Protein AF-A0A6G0YCU1-F1 (afdb_monomer_lite)

Secondary structure (DSSP, 8-state):
-HHHHHHHHHHHHHHHHHH-TTS-HHHHHHHIIIIIHHHHHHHHTTT---HHHHHHHHHHHHHHHHHHTT--STT---HHHHHTT-

Organism: Aphis craccivora (NCBI:txid307492)

Radius of gyration: 14.31 Å; chains: 1; bounding box: 30×21×44 Å

Structure (mmCIF, N/CA/C/O backbone):
data_AF-A0A6G0YCU1-F1
#
_entry.id   AF-A0A6G0YCU1-F1
#
loop_
_atom_site.group_PDB
_atom_site.id
_atom_site.type_symbol
_atom_site.label_atom_id
_atom_site.label_alt_id
_atom_site.label_comp_id
_atom_site.label_asym_id
_atom_site.label_entity_id
_atom_site.label_seq_id
_atom_site.pdbx_PDB_ins_code
_atom_site.Cartn_x
_atom_site.Cartn_y
_atom_site.Cartn_z
_atom_site.occupancy
_atom_site.B_iso_or_equiv
_atom_site.auth_seq_id
_atom_site.auth_comp_id
_atom_site.auth_asym_id
_atom_site.auth_atom_id
_atom_site.pdbx_PDB_model_num
ATOM 1 N N . MET A 1 1 ? -6.931 -7.645 -30.049 1.00 58.34 1 MET A N 1
ATOM 2 C CA . MET A 1 1 ? -7.693 -6.910 -29.006 1.00 58.34 1 MET A CA 1
ATOM 3 C C . MET A 1 1 ? -8.216 -7.765 -27.833 1.00 58.34 1 MET A C 1
ATOM 5 O O . MET A 1 1 ? -8.668 -7.188 -26.852 1.00 58.34 1 MET A O 1
ATOM 9 N N . HIS A 1 2 ? -8.106 -9.103 -27.850 1.00 69.44 2 HIS A N 1
ATOM 10 C CA . HIS A 1 2 ? -8.602 -9.963 -26.755 1.00 69.44 2 HIS A CA 1
ATOM 11 C C . HIS A 1 2 ? -7.740 -9.884 -25.472 1.00 69.44 2 HIS A C 1
ATOM 13 O O . HIS A 1 2 ? -8.264 -9.750 -24.370 1.00 69.44 2 HIS A O 1
ATOM 19 N N . ARG A 1 3 ? -6.403 -9.865 -25.614 1.00 68.69 3 ARG A N 1
ATOM 20 C CA . ARG A 1 3 ? -5.455 -9.853 -24.477 1.00 68.69 3 ARG A CA 1
ATOM 21 C C . ARG A 1 3 ? -5.564 -8.605 -23.597 1.00 68.69 3 ARG A C 1
ATOM 23 O O . ARG A 1 3 ? -5.476 -8.716 -22.380 1.00 68.69 3 ARG A O 1
ATOM 30 N N . ILE A 1 4 ? -5.789 -7.438 -24.203 1.00 71.75 4 ILE A N 1
ATOM 31 C CA . ILE A 1 4 ? -5.919 -6.164 -23.480 1.00 71.75 4 ILE A CA 1
ATOM 32 C C . ILE A 1 4 ? -7.192 -6.181 -22.625 1.00 71.75 4 ILE A C 1
ATOM 34 O O . ILE A 1 4 ? -7.121 -5.914 -21.430 1.00 71.75 4 ILE A O 1
ATOM 38 N N . LYS A 1 5 ? -8.333 -6.598 -23.194 1.00 75.12 5 LYS A N 1
ATOM 39 C CA . LYS A 1 5 ? -9.594 -6.768 -22.452 1.00 75.12 5 LYS A CA 1
ATOM 40 C C . LYS A 1 5 ? -9.457 -7.756 -21.293 1.00 75.12 5 LYS A C 1
ATOM 42 O O . LYS A 1 5 ? -9.859 -7.430 -20.182 1.00 75.12 5 LYS A O 1
ATOM 47 N N . CYS A 1 6 ? -8.844 -8.920 -21.515 1.00 78.56 6 CYS A N 1
ATOM 48 C CA . CYS A 1 6 ? -8.617 -9.893 -20.443 1.00 78.56 6 CYS A CA 1
ATOM 49 C C . CYS A 1 6 ? -7.738 -9.326 -19.319 1.00 78.56 6 CYS A C 1
ATOM 51 O O . CYS A 1 6 ? -8.035 -9.546 -18.147 1.00 78.56 6 CYS A O 1
ATOM 53 N N . ARG A 1 7 ? -6.686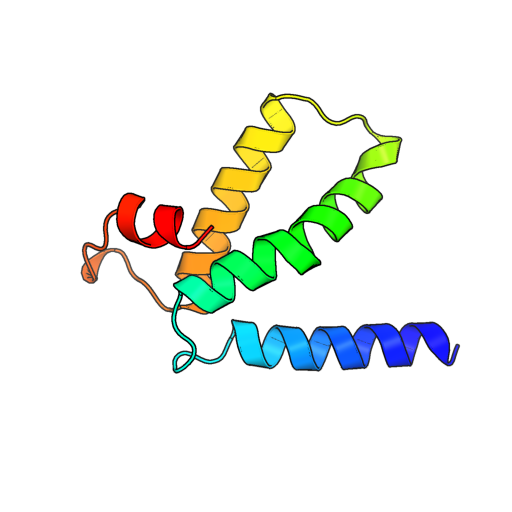 -8.564 -19.655 1.00 75.12 7 ARG A N 1
ATOM 54 C CA . ARG A 1 7 ? -5.821 -7.910 -18.661 1.00 75.12 7 ARG A CA 1
ATOM 55 C C . ARG A 1 7 ? -6.599 -6.884 -17.833 1.00 75.12 7 ARG A C 1
ATOM 57 O O . ARG A 1 7 ? -6.479 -6.881 -16.613 1.00 75.12 7 ARG A O 1
ATOM 64 N N . TRP A 1 8 ? -7.443 -6.080 -18.480 1.00 78.06 8 TRP A N 1
ATOM 65 C CA . TRP A 1 8 ? -8.321 -5.120 -17.806 1.00 78.06 8 TRP A CA 1
ATOM 66 C C . TRP A 1 8 ? -9.378 -5.783 -16.922 1.00 78.06 8 TRP A C 1
ATOM 68 O O . TRP A 1 8 ? -9.636 -5.282 -15.834 1.00 78.06 8 TRP A O 1
ATOM 78 N N . MET A 1 9 ? -9.964 -6.910 -17.335 1.00 82.38 9 MET A N 1
ATOM 79 C CA . MET A 1 9 ? -10.919 -7.636 -16.488 1.00 82.38 9 MET A CA 1
ATOM 80 C C . MET A 1 9 ? -10.244 -8.212 -15.242 1.00 82.38 9 MET A C 1
ATOM 82 O O . MET A 1 9 ? -10.740 -7.993 -14.143 1.00 82.38 9 MET A O 1
ATOM 86 N N . LYS A 1 10 ? -9.063 -8.832 -15.385 1.00 79.31 10 LYS A N 1
ATOM 87 C CA . LYS A 1 10 ? -8.277 -9.309 -14.234 1.00 79.31 10 LYS A CA 1
ATOM 88 C C . LYS A 1 10 ? -7.868 -8.170 -13.298 1.00 79.31 10 LYS A C 1
ATOM 90 O O . LYS A 1 10 ? -7.931 -8.323 -12.083 1.00 79.31 10 LYS A O 1
ATOM 95 N N . TRP A 1 11 ? -7.490 -7.016 -13.854 1.00 77.62 11 TRP A N 1
ATOM 96 C CA . TRP A 1 11 ? -7.216 -5.818 -13.058 1.00 77.62 11 TRP A CA 1
ATOM 97 C C . TRP A 1 11 ? -8.463 -5.318 -12.326 1.00 77.62 11 TRP A C 1
ATOM 99 O O . TRP A 1 11 ? -8.388 -4.956 -11.158 1.00 77.62 11 TRP A O 1
ATOM 109 N N . ARG A 1 12 ? -9.625 -5.336 -12.982 1.00 81.62 12 ARG A N 1
ATOM 110 C CA . ARG A 1 12 ? -10.890 -4.910 -12.386 1.00 81.62 12 ARG A CA 1
ATOM 111 C C . ARG A 1 12 ? -11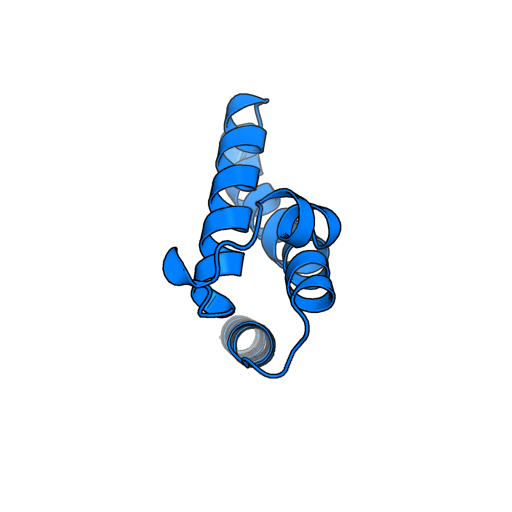.317 -5.827 -11.235 1.00 81.62 12 ARG A C 1
ATOM 113 O O . ARG A 1 12 ? -11.719 -5.313 -10.195 1.00 81.62 12 ARG A O 1
ATOM 120 N N . GLU A 1 13 ? -11.149 -7.141 -11.362 1.00 80.00 13 GLU A N 1
ATOM 121 C CA . GLU A 1 13 ? -11.378 -8.083 -10.255 1.00 80.00 13 GLU A CA 1
ATOM 122 C C . GLU A 1 13 ? -10.420 -7.840 -9.084 1.00 80.00 13 GLU A C 1
ATOM 124 O O . GLU A 1 13 ? -10.857 -7.682 -7.944 1.00 80.00 13 GLU A O 1
ATOM 129 N N . ALA A 1 14 ? -9.124 -7.704 -9.371 1.00 77.56 14 ALA A N 1
ATOM 130 C CA . ALA A 1 14 ? -8.113 -7.351 -8.376 1.00 77.56 14 ALA A CA 1
ATOM 131 C C . ALA A 1 14 ? -8.427 -6.025 -7.661 1.00 77.56 14 ALA A C 1
ATOM 133 O O . ALA A 1 14 ? -8.313 -5.920 -6.440 1.00 77.56 14 ALA A O 1
ATOM 134 N N . SER A 1 15 ? -8.875 -5.017 -8.412 1.00 75.19 15 SER A N 1
ATOM 135 C CA . SER A 1 15 ? -9.270 -3.723 -7.859 1.00 75.19 15 SER A CA 1
ATOM 136 C C . SER A 1 15 ? -10.512 -3.827 -6.970 1.00 75.19 15 SER A C 1
ATOM 138 O O . SER A 1 15 ? -10.595 -3.121 -5.972 1.00 75.19 15 SER A O 1
ATOM 140 N N . GLY A 1 16 ? -11.436 -4.750 -7.264 1.00 79.75 16 GLY A N 1
ATOM 141 C CA . GLY A 1 16 ? -12.585 -5.039 -6.406 1.00 79.75 16 GLY A CA 1
ATOM 142 C C . GLY A 1 16 ? -12.157 -5.557 -5.033 1.00 79.75 16 GLY A C 1
ATOM 143 O O . GLY A 1 16 ? -12.623 -5.048 -4.018 1.00 79.75 16 GLY A O 1
ATOM 144 N N . VAL A 1 17 ? -11.190 -6.482 -4.994 1.00 77.75 17 VAL A N 1
ATOM 145 C CA . VAL A 1 17 ? -10.597 -6.996 -3.743 1.00 77.75 17 VAL A CA 1
ATOM 146 C C . VAL A 1 17 ? -9.864 -5.891 -2.972 1.00 77.75 17 VAL A C 1
ATOM 148 O O . VAL A 1 17 ? -9.939 -5.820 -1.746 1.00 77.75 17 VAL A O 1
ATOM 151 N N . LEU A 1 18 ? -9.179 -4.985 -3.674 1.00 75.25 18 LEU A N 1
ATOM 152 C CA . LEU A 1 18 ? -8.503 -3.842 -3.053 1.00 75.25 18 LEU A CA 1
ATOM 153 C C . LEU A 1 18 ? -9.486 -2.807 -2.483 1.00 75.25 18 LEU A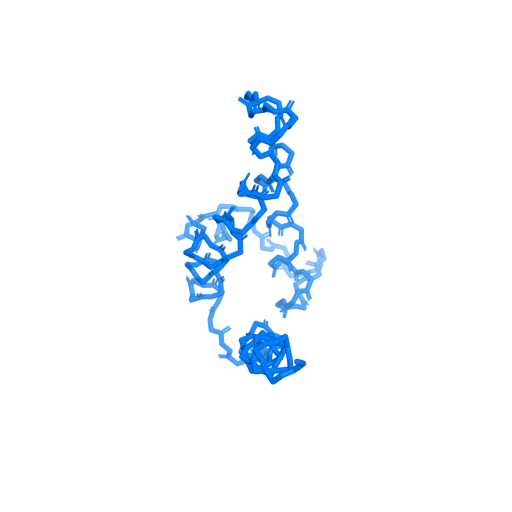 C 1
ATOM 155 O O . LEU A 1 18 ? -9.229 -2.249 -1.413 1.00 75.25 18 LEU A O 1
ATOM 159 N N . CYS A 1 19 ? -10.608 -2.561 -3.156 1.00 75.94 19 CYS A N 1
ATOM 160 C CA . CYS A 1 19 ? -11.628 -1.596 -2.740 1.00 75.94 19 CYS A CA 1
ATOM 161 C C . CYS A 1 19 ? -12.611 -2.146 -1.694 1.00 75.94 19 CYS A C 1
ATOM 163 O O . CYS A 1 19 ? -13.304 -1.364 -1.043 1.00 75.94 19 CYS A O 1
ATOM 165 N N . ASP A 1 20 ? -12.669 -3.464 -1.493 1.00 81.44 20 ASP A N 1
ATOM 166 C CA . ASP A 1 20 ? -13.537 -4.067 -0.483 1.00 81.44 20 ASP A CA 1
ATOM 167 C C . ASP A 1 20 ? -13.026 -3.754 0.931 1.00 81.44 20 ASP A C 1
ATOM 169 O O . ASP A 1 20 ? -11.922 -4.137 1.324 1.00 81.44 20 ASP A O 1
ATOM 173 N N . ARG A 1 21 ? -13.834 -3.052 1.730 1.00 75.62 21 ARG A N 1
ATOM 174 C CA . ARG A 1 21 ? -13.506 -2.697 3.121 1.00 75.62 21 ARG A CA 1
ATOM 175 C C . ARG A 1 21 ? -13.394 -3.913 4.046 1.00 75.62 21 ARG A C 1
ATOM 177 O O . ARG A 1 21 ? -12.778 -3.796 5.098 1.00 75.62 21 ARG A O 1
ATOM 184 N N . ARG A 1 22 ? -13.970 -5.059 3.671 1.00 81.19 22 ARG A N 1
ATOM 185 C CA . ARG A 1 22 ? -13.941 -6.304 4.457 1.00 81.19 22 ARG A CA 1
ATOM 186 C C . ARG A 1 22 ? -12.591 -7.009 4.392 1.00 81.19 22 ARG A C 1
ATOM 188 O O . ARG A 1 22 ? -12.280 -7.818 5.261 1.00 81.19 22 ARG A O 1
ATOM 195 N N . ILE A 1 23 ? -11.793 -6.718 3.367 1.00 81.56 23 ILE A N 1
ATOM 196 C CA . ILE A 1 23 ? -10.484 -7.335 3.192 1.00 81.56 23 ILE A CA 1
ATOM 197 C C . ILE A 1 23 ? -9.486 -6.683 4.161 1.00 81.56 23 ILE A C 1
ATOM 199 O O . ILE A 1 23 ? -9.334 -5.456 4.147 1.00 81.56 23 ILE A O 1
ATOM 203 N N . PRO A 1 24 ? -8.764 -7.474 4.977 1.00 81.44 24 PRO A N 1
ATOM 204 C CA . PRO A 1 24 ? -7.799 -6.934 5.919 1.00 81.44 24 PRO A CA 1
ATOM 205 C C . PRO A 1 24 ? -6.670 -6.208 5.190 1.00 81.44 24 PRO A C 1
ATOM 207 O O . PRO A 1 24 ? -6.182 -6.633 4.139 1.00 81.44 24 PRO A O 1
ATOM 210 N N . ILE A 1 25 ? -6.209 -5.115 5.791 1.00 79.56 25 ILE A N 1
ATOM 211 C CA . ILE A 1 25 ? -5.185 -4.255 5.198 1.00 79.56 25 ILE A CA 1
ATOM 212 C C . ILE A 1 25 ? -3.854 -4.975 4.950 1.00 79.56 25 ILE A C 1
ATOM 214 O O . ILE A 1 25 ? -3.174 -4.674 3.972 1.00 79.56 25 ILE A O 1
ATOM 218 N N . SER A 1 26 ? -3.538 -5.984 5.765 1.00 81.56 26 SER A N 1
ATOM 219 C CA . SER A 1 26 ? -2.391 -6.885 5.590 1.00 81.56 26 SER A CA 1
ATOM 220 C C . SER A 1 26 ? -2.427 -7.654 4.275 1.00 81.56 26 SER A C 1
ATOM 222 O O . SER A 1 26 ? -1.386 -7.869 3.660 1.00 81.56 26 SER A O 1
ATOM 224 N N . LEU A 1 27 ? -3.616 -8.035 3.804 1.00 82.19 27 LEU A N 1
ATOM 225 C CA . LEU A 1 27 ? -3.771 -8.699 2.516 1.00 82.19 27 LEU A CA 1
ATOM 226 C C . LEU A 1 27 ? -3.698 -7.693 1.363 1.00 82.19 27 LEU A C 1
ATOM 228 O O . LEU A 1 27 ? -3.054 -7.972 0.354 1.00 82.19 27 LEU A O 1
ATOM 232 N N . LYS A 1 28 ? -4.287 -6.501 1.531 1.00 82.31 28 LYS A N 1
ATOM 233 C CA . LYS A 1 28 ? -4.220 -5.426 0.527 1.00 82.31 28 LYS A CA 1
ATOM 234 C C . LYS A 1 28 ? -2.792 -4.940 0.293 1.00 82.31 28 LYS A C 1
ATOM 236 O O . LYS A 1 28 ? -2.405 -4.744 -0.855 1.00 82.31 28 LYS A O 1
ATOM 241 N N . GLY A 1 29 ? -2.005 -4.775 1.355 1.00 83.69 29 GLY A N 1
ATOM 242 C CA . GLY A 1 29 ? -0.605 -4.368 1.240 1.00 83.69 29 GLY A CA 1
ATOM 243 C C . GLY A 1 29 ? 0.267 -5.442 0.582 1.00 83.69 29 GLY A C 1
ATOM 244 O O . GLY A 1 29 ? 0.967 -5.130 -0.382 1.00 83.69 29 GLY A O 1
ATOM 245 N N . LYS A 1 30 ? 0.115 -6.724 0.959 1.00 84.62 30 LYS A N 1
ATOM 246 C CA . LYS A 1 30 ? 0.762 -7.851 0.254 1.00 84.62 30 LYS A CA 1
ATOM 247 C C . LYS A 1 30 ? 0.395 -7.894 -1.229 1.00 84.62 30 LYS A C 1
ATOM 249 O O . LYS A 1 30 ? 1.269 -8.070 -2.074 1.00 84.62 30 LYS A O 1
ATOM 254 N N . PHE A 1 31 ? -0.883 -7.705 -1.556 1.00 81.12 31 PHE A N 1
ATOM 255 C CA . PHE A 1 31 ? -1.344 -7.657 -2.942 1.00 81.12 31 PHE A CA 1
ATOM 256 C C . PHE A 1 31 ? -0.706 -6.493 -3.706 1.00 81.12 31 PHE A C 1
ATOM 258 O O . PHE A 1 31 ? -0.213 -6.675 -4.819 1.00 81.12 31 PHE A O 1
ATOM 265 N N . PHE A 1 32 ? -0.659 -5.307 -3.094 1.00 80.50 32 PHE A N 1
ATOM 266 C CA . PHE A 1 32 ? -0.027 -4.131 -3.681 1.00 80.50 32 PHE A CA 1
ATOM 267 C C . PHE A 1 32 ? 1.450 -4.397 -4.005 1.00 80.50 32 PHE A C 1
ATOM 269 O O . PHE A 1 32 ? 1.893 -4.157 -5.126 1.00 80.50 32 PHE A O 1
ATOM 276 N N . LYS A 1 33 ? 2.197 -4.990 -3.073 1.00 83.06 33 LYS A N 1
ATOM 277 C CA . LYS A 1 33 ? 3.615 -5.315 -3.261 1.00 83.06 33 LYS A CA 1
ATOM 278 C C . LYS A 1 33 ? 3.876 -6.397 -4.308 1.00 83.06 33 LYS A C 1
ATOM 280 O O . LYS A 1 33 ? 4.890 -6.323 -4.993 1.00 83.06 33 LYS A O 1
ATOM 285 N N . ILE A 1 34 ? 3.003 -7.397 -4.425 1.00 83.94 34 ILE A N 1
ATOM 286 C CA . ILE A 1 34 ? 3.193 -8.525 -5.353 1.00 83.94 34 ILE A CA 1
ATOM 287 C C . ILE A 1 34 ? 2.718 -8.182 -6.769 1.00 83.94 34 ILE A C 1
ATOM 289 O O . ILE A 1 34 ? 3.307 -8.648 -7.738 1.00 83.94 34 ILE A O 1
ATOM 293 N N . VAL A 1 35 ? 1.654 -7.389 -6.905 1.00 82.50 35 VAL A N 1
ATOM 294 C CA . VAL A 1 35 ? 0.989 -7.171 -8.200 1.00 82.50 35 VAL A CA 1
ATOM 295 C C . VAL A 1 35 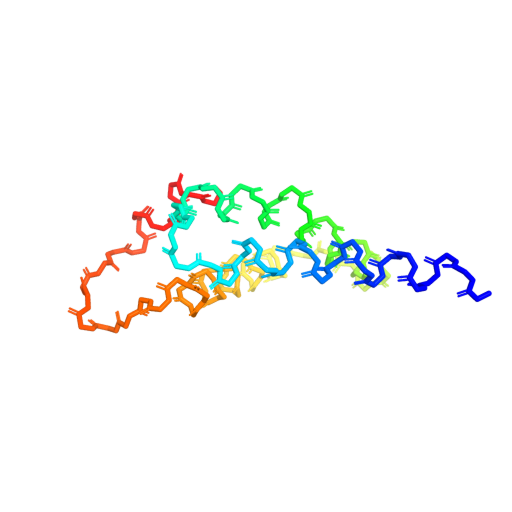? 1.193 -5.753 -8.717 1.00 82.50 35 VAL A C 1
ATOM 297 O O . VAL A 1 35 ? 1.495 -5.565 -9.893 1.00 82.50 35 VAL A O 1
ATOM 300 N N . VAL A 1 36 ? 1.038 -4.746 -7.856 1.00 81.00 36 VAL A N 1
ATOM 301 C CA . VAL A 1 36 ? 1.041 -3.335 -8.271 1.00 81.00 36 VAL A CA 1
ATOM 302 C C . VAL A 1 36 ? 2.465 -2.798 -8.374 1.00 81.00 36 VAL A C 1
ATOM 304 O O . VAL A 1 36 ? 2.823 -2.198 -9.384 1.00 81.00 36 VAL A O 1
ATOM 307 N N . ARG A 1 37 ? 3.309 -3.064 -7.371 1.00 82.81 37 ARG A N 1
ATOM 308 C CA . ARG A 1 37 ? 4.696 -2.583 -7.341 1.00 82.81 37 ARG A CA 1
ATOM 309 C C . ARG A 1 37 ? 5.528 -3.095 -8.528 1.00 82.81 37 ARG A C 1
ATOM 311 O O . ARG A 1 37 ? 6.170 -2.260 -9.156 1.00 82.81 37 ARG A O 1
ATOM 318 N N . PRO A 1 38 ? 5.487 -4.384 -8.927 1.00 82.44 38 PRO A N 1
ATOM 319 C CA . PRO A 1 38 ? 6.225 -4.848 -10.102 1.00 82.44 38 PRO A CA 1
ATOM 320 C C . PRO A 1 38 ? 5.697 -4.259 -11.412 1.00 82.44 38 PRO A C 1
ATOM 322 O O . PRO A 1 38 ? 6.484 -4.020 -12.318 1.00 82.44 38 PRO A O 1
ATOM 325 N N . ALA A 1 39 ? 4.392 -3.979 -11.511 1.00 83.38 39 ALA A N 1
ATOM 326 C CA . ALA A 1 39 ? 3.820 -3.324 -12.686 1.00 83.38 39 ALA A CA 1
ATOM 327 C C . ALA A 1 39 ? 4.319 -1.877 -12.832 1.00 83.38 39 ALA A C 1
ATOM 329 O O . ALA A 1 39 ? 4.740 -1.492 -13.916 1.00 83.38 39 ALA A O 1
ATOM 330 N N . ILE A 1 40 ? 4.346 -1.110 -11.734 1.00 81.75 40 ILE A N 1
ATOM 331 C CA . ILE A 1 40 ? 4.896 0.256 -11.715 1.00 81.75 40 ILE A CA 1
ATOM 332 C C . ILE A 1 40 ? 6.394 0.237 -12.029 1.00 81.75 40 ILE A C 1
ATOM 334 O O . ILE A 1 40 ? 6.874 1.059 -12.805 1.00 81.75 40 ILE A O 1
ATOM 338 N N . ILE A 1 41 ? 7.129 -0.712 -11.437 1.00 81.69 41 ILE A N 1
ATOM 339 C CA . ILE A 1 41 ? 8.560 -0.891 -11.694 1.00 81.69 41 ILE A CA 1
ATOM 340 C C . ILE A 1 41 ? 8.783 -1.130 -13.185 1.00 81.69 41 ILE A C 1
ATOM 342 O O . ILE A 1 41 ? 9.513 -0.347 -13.780 1.00 81.69 41 ILE A O 1
ATOM 346 N N . TYR A 1 42 ? 8.091 -2.105 -13.782 1.00 82.06 42 TYR A N 1
ATOM 347 C CA . TYR A 1 42 ? 8.167 -2.427 -15.210 1.00 82.06 42 TYR A CA 1
ATOM 348 C C . TYR A 1 42 ? 7.856 -1.221 -16.108 1.00 82.06 42 TYR A C 1
ATOM 350 O O . TYR A 1 42 ? 8.554 -0.959 -17.082 1.00 82.06 42 TYR A O 1
ATOM 358 N N . GLU A 1 43 ? 6.845 -0.424 -15.757 1.00 74.50 43 GLU A N 1
ATOM 359 C CA . GLU A 1 43 ? 6.525 0.812 -16.484 1.00 74.50 43 GLU A CA 1
ATOM 360 C C . GLU A 1 43 ? 7.627 1.879 -16.354 1.00 74.50 43 GLU A C 1
ATOM 362 O O . GLU A 1 43 ? 7.830 2.682 -17.265 1.00 74.50 43 GLU A O 1
ATOM 367 N N . SER A 1 44 ? 8.369 1.871 -15.247 1.00 74.50 44 SER A N 1
ATOM 368 C CA . SER A 1 44 ? 9.450 2.820 -14.960 1.00 74.50 44 SER A CA 1
ATOM 369 C C . SER A 1 44 ? 10.852 2.347 -15.363 1.00 74.50 44 SER A C 1
ATOM 371 O O . SER A 1 44 ? 11.789 3.145 -15.303 1.00 74.50 44 SER A O 1
ATOM 373 N N . GLU A 1 45 ? 11.016 1.095 -15.811 1.00 69.38 45 GLU A N 1
ATOM 374 C CA . GLU A 1 45 ? 12.311 0.529 -16.231 1.00 69.38 45 GLU A CA 1
ATOM 375 C C . GLU A 1 45 ? 12.979 1.370 -17.328 1.00 69.38 45 GLU A C 1
ATOM 377 O O . GLU A 1 45 ? 14.203 1.461 -17.379 1.00 69.38 45 GLU A O 1
ATOM 382 N N . ASN A 1 46 ? 12.188 2.074 -18.142 1.00 71.50 46 ASN A N 1
ATOM 383 C CA . ASN A 1 46 ? 12.688 2.968 -19.186 1.00 71.50 46 ASN A CA 1
ATOM 384 C C . ASN A 1 46 ? 13.223 4.324 -18.665 1.00 71.50 46 ASN A C 1
ATOM 386 O O . ASN A 1 46 ? 13.953 5.002 -19.380 1.00 71.50 46 ASN A O 1
ATOM 390 N N . GLN A 1 47 ? 12.860 4.747 -17.447 1.00 66.19 47 GLN A N 1
ATOM 391 C CA . GLN A 1 47 ? 13.286 6.024 -16.840 1.00 66.19 47 GLN A CA 1
ATOM 392 C C . GLN A 1 47 ? 14.325 5.866 -15.715 1.00 66.19 47 GLN A C 1
ATOM 394 O O . GLN A 1 47 ? 14.872 6.868 -15.256 1.00 66.19 47 GLN A O 1
ATOM 399 N N . GLY A 1 48 ? 14.638 4.630 -15.310 1.00 64.56 48 GLY A N 1
ATOM 400 C CA . GLY A 1 48 ? 15.609 4.324 -14.259 1.00 64.56 48 GLY A CA 1
ATOM 401 C C . GLY A 1 48 ? 15.016 4.418 -12.849 1.00 64.56 48 GLY A C 1
ATOM 402 O O . GLY A 1 48 ? 14.341 5.383 -12.486 1.00 64.56 48 GLY A O 1
ATOM 403 N N . ILE A 1 49 ? 15.278 3.400 -12.026 1.00 72.19 49 ILE A N 1
ATOM 404 C CA . ILE A 1 49 ? 14.798 3.347 -10.641 1.00 72.19 49 ILE A CA 1
ATOM 405 C C . ILE A 1 49 ? 15.892 3.853 -9.703 1.00 72.19 49 ILE A C 1
ATOM 407 O O . ILE A 1 49 ? 16.910 3.197 -9.508 1.00 72.19 49 ILE A O 1
ATOM 411 N N . ASP A 1 50 ? 15.652 5.010 -9.088 1.00 80.62 50 ASP A N 1
ATOM 412 C CA . ASP A 1 50 ? 16.493 5.563 -8.022 1.00 80.62 50 ASP A CA 1
ATOM 413 C C . ASP A 1 50 ? 15.833 5.401 -6.633 1.00 80.62 50 ASP A C 1
ATOM 415 O O . ASP A 1 50 ? 14.615 5.240 -6.507 1.00 80.62 50 ASP A O 1
ATOM 419 N N . LYS A 1 51 ? 16.622 5.517 -5.557 1.00 80.69 51 LYS A N 1
ATOM 420 C CA . LYS A 1 51 ? 16.157 5.533 -4.156 1.00 80.69 51 LYS A CA 1
ATOM 421 C C . LYS A 1 51 ? 15.083 6.598 -3.905 1.00 80.69 51 LYS A C 1
ATOM 423 O O . LYS A 1 51 ? 14.218 6.419 -3.044 1.00 80.69 51 LYS A O 1
ATOM 428 N N . SER A 1 52 ? 15.110 7.707 -4.648 1.00 80.50 52 SER A N 1
ATOM 429 C CA . SER A 1 52 ? 14.046 8.715 -4.623 1.00 80.50 52 SER A CA 1
ATOM 430 C C . SER A 1 52 ? 12.712 8.158 -5.139 1.00 80.50 52 SER A C 1
ATOM 432 O O . SER A 1 52 ? 11.668 8.384 -4.521 1.00 80.50 52 SER A O 1
ATOM 434 N N . MET A 1 53 ? 12.743 7.371 -6.221 1.00 79.00 53 MET A N 1
ATOM 435 C CA . MET A 1 53 ? 11.568 6.695 -6.779 1.00 79.00 53 MET A CA 1
ATOM 436 C C . MET A 1 53 ? 11.010 5.672 -5.787 1.00 79.00 53 MET A C 1
ATOM 438 O O . MET A 1 53 ? 9.806 5.643 -5.556 1.00 79.00 53 MET A O 1
ATOM 442 N N . GLU A 1 54 ? 11.872 4.892 -5.132 1.00 81.50 54 GLU A N 1
ATOM 443 C CA . GLU A 1 54 ? 11.445 3.922 -4.119 1.00 81.50 54 GLU A CA 1
ATOM 444 C C . GLU A 1 54 ? 10.732 4.587 -2.933 1.00 81.50 54 GLU A C 1
ATOM 446 O O . GLU A 1 54 ? 9.665 4.139 -2.504 1.00 81.50 54 GLU A O 1
ATOM 451 N N . ARG A 1 55 ? 11.273 5.704 -2.431 1.00 83.69 55 ARG A N 1
ATOM 452 C CA . ARG A 1 55 ? 10.628 6.478 -1.361 1.00 83.69 55 ARG A CA 1
ATOM 453 C C . ARG A 1 55 ? 9.276 7.031 -1.802 1.00 83.69 55 ARG A C 1
ATOM 455 O O . ARG A 1 55 ? 8.303 6.915 -1.056 1.00 83.69 55 ARG A O 1
ATOM 462 N N . LYS A 1 56 ? 9.198 7.607 -3.006 1.00 84.00 56 LYS A N 1
ATOM 463 C CA . LYS A 1 56 ? 7.941 8.121 -3.577 1.00 84.00 56 LYS A CA 1
ATOM 464 C C . LYS A 1 56 ? 6.913 7.007 -3.759 1.00 84.00 56 LYS A C 1
ATOM 466 O O . LYS A 1 56 ? 5.754 7.212 -3.403 1.00 84.00 56 LYS A O 1
ATOM 471 N N . MET A 1 57 ? 7.344 5.838 -4.239 1.00 82.81 57 MET A N 1
ATOM 472 C CA . MET A 1 57 ? 6.506 4.647 -4.335 1.00 82.81 57 MET A CA 1
ATOM 473 C C . MET A 1 57 ? 5.955 4.306 -2.961 1.0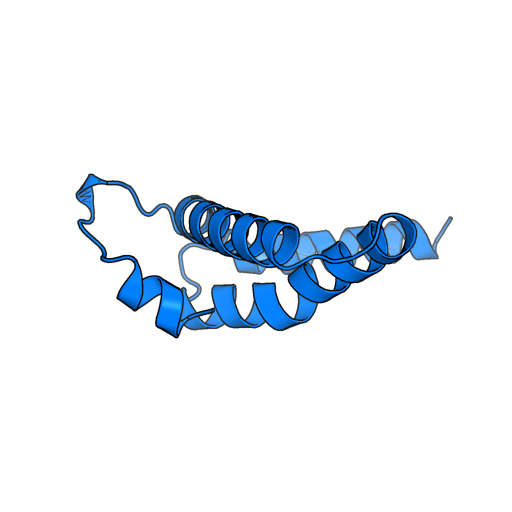0 82.81 57 MET A C 1
ATOM 475 O O . MET A 1 57 ? 4.749 4.413 -2.802 1.00 82.81 57 MET A O 1
ATOM 479 N N . SER A 1 58 ? 6.803 4.052 -1.957 1.00 82.38 58 SER A N 1
ATOM 480 C CA . SER A 1 58 ? 6.372 3.686 -0.597 1.00 82.38 58 SER A CA 1
ATOM 481 C C . SER A 1 58 ? 5.347 4.663 -0.004 1.00 82.38 58 SER A C 1
ATOM 483 O O . SER A 1 58 ? 4.350 4.236 0.574 1.00 82.38 58 SER A O 1
ATOM 485 N N . VAL A 1 59 ? 5.538 5.975 -0.188 1.00 85.19 59 VAL A N 1
ATOM 486 C CA . VAL A 1 59 ? 4.573 7.000 0.252 1.00 85.19 59 VAL A CA 1
ATOM 487 C C . VAL A 1 59 ? 3.246 6.898 -0.511 1.00 85.19 59 VAL A C 1
ATOM 489 O O . VAL A 1 59 ? 2.177 7.018 0.093 1.00 85.19 59 VAL A O 1
ATOM 492 N N . SER A 1 60 ? 3.297 6.655 -1.821 1.00 85.00 60 SER A N 1
ATOM 493 C CA . SER A 1 60 ? 2.114 6.446 -2.659 1.00 85.00 60 SER A CA 1
ATOM 494 C C . SER A 1 60 ? 1.366 5.156 -2.298 1.00 85.00 60 SER A C 1
ATOM 496 O O . SER A 1 60 ? 0.138 5.188 -2.183 1.00 85.00 60 SER A O 1
ATOM 498 N N . GLU A 1 61 ? 2.072 4.049 -2.019 1.00 84.50 61 GLU A N 1
ATOM 499 C CA . GLU A 1 61 ? 1.461 2.793 -1.541 1.00 84.50 61 GLU A CA 1
ATOM 500 C C . GLU A 1 61 ? 0.727 3.059 -0.225 1.00 84.50 61 GLU A C 1
ATOM 502 O O . GLU A 1 61 ? -0.450 2.743 -0.085 1.00 84.50 61 GLU A O 1
ATOM 507 N N . MET A 1 62 ? 1.388 3.748 0.708 1.00 84.38 62 MET A N 1
ATOM 508 C CA . MET A 1 62 ? 0.828 4.130 2.003 1.00 84.38 62 MET A CA 1
ATOM 509 C C . MET A 1 62 ? -0.481 4.916 1.869 1.00 84.38 62 MET A C 1
ATOM 511 O O . MET A 1 62 ? -1.470 4.638 2.551 1.00 84.38 62 MET A O 1
ATOM 515 N N . ARG A 1 63 ? -0.479 5.926 0.991 1.00 84.69 63 ARG A N 1
ATOM 516 C CA . ARG A 1 63 ? -1.623 6.812 0.757 1.00 84.69 63 ARG A CA 1
ATOM 517 C C . ARG A 1 63 ? -2.764 6.068 0.071 1.00 84.69 63 ARG A C 1
ATOM 519 O O . ARG A 1 63 ? -3.916 6.238 0.461 1.00 84.69 63 ARG A O 1
ATOM 526 N N . THR A 1 64 ? -2.434 5.215 -0.893 1.00 82.62 64 THR A N 1
ATOM 527 C CA . THR A 1 64 ? -3.402 4.390 -1.620 1.00 82.62 64 THR A CA 1
ATOM 528 C C . THR A 1 64 ? -4.050 3.371 -0.691 1.00 82.62 64 THR A C 1
ATOM 530 O O . THR A 1 64 ? -5.272 3.300 -0.638 1.00 82.62 64 THR A O 1
ATOM 533 N N . LEU A 1 65 ? -3.262 2.657 0.122 1.00 81.19 65 LEU A N 1
ATOM 534 C CA . LEU A 1 65 ? -3.763 1.693 1.106 1.00 81.19 65 LEU A CA 1
ATOM 535 C C . LEU A 1 65 ? -4.680 2.343 2.148 1.00 81.19 65 LEU A C 1
ATOM 537 O O . LEU A 1 65 ? -5.694 1.752 2.521 1.00 81.19 65 LEU A O 1
ATOM 541 N N . ARG A 1 66 ? -4.367 3.567 2.591 1.00 82.19 66 ARG A N 1
ATOM 542 C CA . ARG A 1 66 ? -5.253 4.355 3.464 1.00 82.19 66 ARG A CA 1
ATOM 543 C C . ARG A 1 66 ? -6.576 4.678 2.780 1.00 82.19 66 ARG A C 1
ATOM 545 O O . ARG A 1 66 ? -7.628 4.433 3.363 1.00 82.19 66 ARG A O 1
ATOM 552 N N . TRP A 1 67 ? -6.520 5.157 1.539 1.00 81.69 67 TRP A N 1
ATOM 553 C CA . TRP A 1 67 ? -7.708 5.546 0.786 1.00 81.69 67 TRP A CA 1
ATOM 554 C C . TRP A 1 67 ? -8.636 4.358 0.494 1.00 81.69 67 TRP A C 1
ATOM 556 O O . TRP A 1 67 ? -9.814 4.407 0.839 1.00 81.69 67 TRP A O 1
ATOM 566 N N . ILE A 1 68 ? -8.105 3.249 -0.033 1.00 78.25 68 ILE A N 1
ATOM 567 C CA . ILE A 1 68 ? -8.904 2.046 -0.345 1.00 78.25 68 ILE A CA 1
ATOM 568 C C . ILE A 1 68 ? -9.449 1.340 0.904 1.00 78.25 68 ILE A C 1
ATOM 570 O O . ILE A 1 68 ? -10.395 0.560 0.822 1.00 78.25 68 ILE A O 1
ATOM 574 N N . SER A 1 69 ? -8.834 1.569 2.065 1.00 75.06 69 SER A N 1
ATOM 575 C CA . SER A 1 69 ? -9.305 1.024 3.343 1.00 75.06 69 SER A CA 1
ATOM 576 C C . SER A 1 69 ? -10.266 1.974 4.058 1.00 75.06 69 SER A C 1
ATOM 578 O O . SER A 1 69 ? -10.769 1.628 5.119 1.00 75.06 69 SER A O 1
ATOM 580 N N . GLY A 1 70 ? -10.530 3.159 3.494 1.00 78.50 70 GLY A N 1
ATOM 581 C CA . GLY A 1 70 ? -11.382 4.173 4.111 1.00 78.50 70 GLY A CA 1
ATOM 582 C C . GLY A 1 70 ? -10.813 4.751 5.407 1.00 78.50 70 GLY A C 1
ATOM 583 O O . GLY A 1 70 ? -11.568 5.330 6.175 1.00 78.50 70 GLY A O 1
ATOM 584 N N . MET A 1 71 ? -9.507 4.595 5.655 1.00 77.25 71 MET A N 1
ATOM 585 C CA . MET A 1 71 ? -8.872 5.093 6.872 1.00 77.25 71 MET A CA 1
ATOM 586 C C . MET A 1 71 ? -8.694 6.604 6.780 1.00 77.25 71 MET A C 1
ATOM 588 O O . MET A 1 71 ? -7.938 7.128 5.955 1.00 77.25 71 MET A O 1
ATOM 592 N N . THR A 1 72 ? -9.383 7.293 7.669 1.00 77.50 72 THR A N 1
ATOM 593 C CA . THR A 1 72 ? -9.345 8.735 7.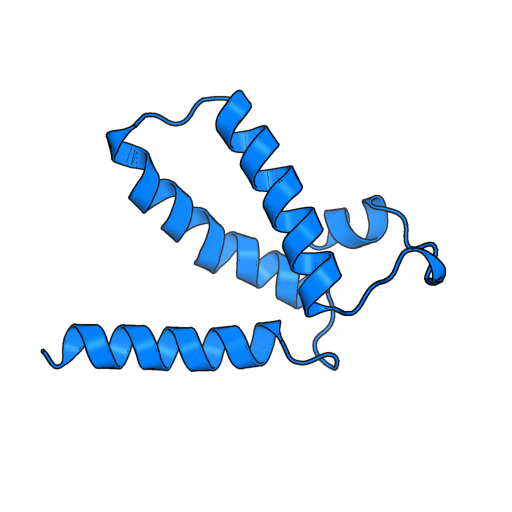843 1.00 77.50 72 THR A CA 1
ATOM 594 C C . THR A 1 72 ? -8.293 9.120 8.886 1.00 77.50 72 THR A C 1
ATOM 596 O O . THR A 1 72 ? -7.648 8.282 9.522 1.00 77.50 72 THR A O 1
ATOM 599 N N . ARG A 1 73 ? -8.073 10.426 9.069 1.00 73.12 73 ARG A N 1
ATOM 600 C CA . ARG A 1 73 ? -7.223 10.917 10.167 1.00 73.12 73 ARG A CA 1
ATOM 601 C C . ARG A 1 73 ? -7.871 10.698 11.539 1.00 73.12 73 ARG A C 1
ATOM 603 O O . ARG A 1 73 ? -7.152 10.709 12.536 1.00 73.12 73 ARG A O 1
ATOM 610 N N . GLU A 1 74 ? -9.184 10.485 11.582 1.00 76.81 74 GLU A N 1
ATOM 611 C CA . GLU A 1 74 ? -9.953 10.276 12.812 1.00 76.81 74 GLU A CA 1
ATOM 612 C C . GLU A 1 74 ? -9.711 8.892 13.410 1.00 76.81 74 GLU A C 1
ATOM 614 O O . GLU A 1 74 ? -9.659 8.760 14.629 1.00 76.81 74 GLU A O 1
ATOM 619 N N . ASP A 1 75 ? -9.417 7.896 12.571 1.00 76.62 75 ASP A N 1
ATOM 620 C CA . ASP A 1 75 ? -9.095 6.536 13.013 1.00 76.62 75 ASP A CA 1
ATOM 621 C C . ASP A 1 75 ? -7.799 6.464 13.845 1.00 76.62 75 ASP A C 1
ATOM 623 O O . ASP A 1 75 ? -7.524 5.456 14.491 1.00 76.62 75 ASP A O 1
ATOM 627 N N . ARG A 1 76 ? -6.963 7.519 13.826 1.00 76.62 76 ARG A N 1
ATOM 628 C CA . ARG A 1 76 ? -5.673 7.617 14.548 1.00 76.62 76 ARG A CA 1
ATOM 629 C C . ARG A 1 76 ? -4.740 6.408 14.341 1.00 76.62 76 ARG A C 1
ATOM 631 O O . ARG A 1 76 ? -3.828 6.171 15.132 1.00 76.62 76 ARG A O 1
ATOM 638 N N . ILE A 1 77 ? -4.909 5.677 13.236 1.00 75.06 77 ILE A N 1
ATOM 639 C CA . ILE A 1 77 ? -4.097 4.505 12.898 1.00 75.06 77 ILE A CA 1
ATOM 640 C C . ILE A 1 77 ? -2.695 4.958 12.478 1.00 75.06 77 ILE A C 1
ATOM 642 O O . ILE A 1 77 ? -2.494 5.667 11.475 1.00 75.06 77 ILE A O 1
ATOM 646 N N . LYS A 1 78 ? -1.702 4.524 13.262 1.00 75.88 78 LYS A N 1
ATOM 647 C CA . LYS A 1 78 ? -0.288 4.790 12.998 1.00 75.88 78 LYS A CA 1
ATOM 648 C C . LYS A 1 78 ? 0.140 4.170 11.675 1.00 75.88 78 LYS A C 1
ATOM 650 O O . LYS A 1 78 ? -0.329 3.113 11.260 1.00 75.88 78 LYS A O 1
ATOM 655 N N . ASN A 1 79 ? 1.105 4.819 11.031 1.00 72.69 79 ASN A N 1
ATOM 656 C CA . ASN A 1 79 ? 1.667 4.334 9.776 1.00 72.69 79 ASN A CA 1
ATOM 657 C C . ASN A 1 79 ? 2.342 2.961 9.915 1.00 72.69 79 ASN A C 1
ATOM 659 O O . ASN A 1 79 ? 2.445 2.225 8.947 1.00 72.69 79 ASN A O 1
ATOM 663 N N . GLU A 1 80 ? 2.773 2.611 11.122 1.00 73.62 80 GLU A N 1
ATOM 664 C CA . GLU A 1 80 ? 3.417 1.345 11.474 1.00 73.62 80 GLU A CA 1
ATOM 665 C C . GLU A 1 80 ? 2.473 0.150 11.274 1.00 73.62 80 GLU A C 1
ATOM 667 O O . GLU A 1 80 ? 2.867 -0.846 10.673 1.00 73.62 80 GLU A O 1
ATOM 672 N N . CYS A 1 81 ? 1.199 0.289 11.662 1.00 67.69 81 CYS A N 1
ATOM 673 C CA . CYS A 1 81 ? 0.173 -0.744 11.479 1.00 67.69 81 CYS A CA 1
ATOM 674 C C . CYS A 1 81 ? -0.080 -1.042 9.996 1.00 67.69 81 CYS A C 1
ATOM 676 O O . CYS A 1 81 ? -0.238 -2.192 9.591 1.00 67.69 81 CYS A O 1
ATOM 678 N N . THR A 1 82 ? -0.075 -0.003 9.162 1.00 70.56 82 THR A N 1
ATOM 679 C CA . THR A 1 82 ? -0.206 -0.161 7.713 1.00 70.56 82 THR A CA 1
ATOM 680 C C . THR A 1 82 ? 1.123 -0.569 7.063 1.00 70.56 82 THR A C 1
ATOM 682 O O . THR A 1 82 ? 1.105 -1.239 6.043 1.00 70.56 82 THR A O 1
ATOM 685 N N . ARG A 1 83 ? 2.287 -0.238 7.642 1.00 69.06 83 ARG A N 1
ATOM 686 C CA . ARG A 1 83 ? 3.603 -0.653 7.118 1.00 69.06 83 ARG A CA 1
ATOM 687 C C . ARG A 1 83 ? 3.870 -2.133 7.325 1.00 69.06 83 ARG A C 1
ATOM 689 O O . ARG A 1 83 ? 4.393 -2.754 6.418 1.00 69.06 83 ARG A O 1
ATOM 696 N N . GLY A 1 84 ? 3.457 -2.710 8.455 1.00 65.56 84 GLY A N 1
ATOM 697 C CA . GLY A 1 84 ? 3.527 -4.164 8.665 1.00 65.56 84 GLY A CA 1
ATOM 698 C C . GLY A 1 84 ? 2.660 -4.965 7.685 1.00 65.56 84 GLY A C 1
ATOM 699 O O . GLY A 1 84 ? 2.763 -6.186 7.609 1.00 65.56 84 GLY A O 1
ATOM 700 N N . SER A 1 85 ? 1.803 -4.268 6.935 1.00 61.00 85 SER A N 1
ATOM 701 C CA . SER A 1 85 ? 0.959 -4.827 5.887 1.00 61.00 85 SER A CA 1
ATOM 702 C C . SER A 1 85 ? 1.573 -4.728 4.485 1.00 61.00 85 SER A C 1
ATOM 704 O O . SER A 1 85 ? 1.086 -5.426 3.599 1.00 61.00 85 SER A O 1
ATOM 706 N N . ILE A 1 86 ? 2.596 -3.880 4.285 1.00 59.69 86 ILE A N 1
ATOM 707 C CA . ILE A 1 86 ? 3.288 -3.629 3.004 1.00 59.69 86 ILE A CA 1
ATOM 708 C C . ILE A 1 86 ? 4.442 -4.616 2.813 1.00 59.69 86 ILE A C 1
ATOM 710 O O . ILE A 1 86 ? 5.349 -4.702 3.667 1.00 59.69 86 ILE A O 1
#

pLDDT: mean 77.66, std 6.01, range [58.34, 85.19]

Sequence (86 aa):
MHRIKCRWMKWREASGVLCDRRIPISLKGKFFKIVVRPAIIYESENQGIDKSMERKMSVSEMRTLRWISGMTREDRIKNECTRGSI

Foldseek 3Di:
DVVVVVVVVVVVVLVVLLLDLPRDLLVNLVSCVPPVVVVVCVVCVVVDDDPVNVVVVVVVSLVSSCVSNVPDVVVVDDSVSNVNSD